Protein AF-A0A2E7WSJ0-F1 (afdb_monomer_lite)

Radius of gyration: 13.81 Å; chains: 1; bounding box: 37×21×32 Å

Foldseek 3Di:
DPLVVVVVVLVVVVVVCVVVVHDDDDDDLDLVSCLVRPQKDFDDDPNDTPDIDHSVCLVPDPVNVCRSVDPPD

Sequence (73 aa):
MSDHESINMIDQVRSMAKLIGAGVVVIDHDLNFITGICDRVYVLDQGRVIAVGTPAEIAANPAVQAAYLGTAG

Structure (mmCIF, N/CA/C/O backbone):
data_AF-A0A2E7WSJ0-F1
#
_entry.id   AF-A0A2E7WSJ0-F1
#
loop_
_atom_site.group_PDB
_atom_site.id
_atom_site.type_symbol
_atom_site.label_atom_id
_atom_site.label_alt_id
_atom_site.label_comp_id
_atom_site.label_asym_id
_atom_site.label_entity_id
_atom_site.label_seq_id
_atom_site.pdbx_PDB_ins_code
_atom_site.Cartn_x
_atom_site.Cartn_y
_atom_site.Cartn_z
_atom_site.occupancy
_atom_site.B_iso_or_equiv
_atom_site.auth_seq_id
_atom_site.auth_comp_id
_atom_site.auth_asym_id
_atom_site.auth_atom_id
_atom_site.pdbx_PDB_model_num
ATOM 1 N N . MET A 1 1 ? 15.854 5.169 11.061 1.00 50.12 1 MET A N 1
ATOM 2 C CA . MET A 1 1 ? 14.945 5.070 12.226 1.00 50.12 1 MET A CA 1
ATOM 3 C C . MET A 1 1 ? 14.801 3.595 12.538 1.00 50.12 1 MET A C 1
ATOM 5 O O . MET A 1 1 ? 14.955 2.811 11.614 1.00 50.12 1 MET A O 1
ATOM 9 N N . SER A 1 2 ? 14.622 3.196 13.794 1.00 56.50 2 SER A N 1
ATOM 10 C CA . SER A 1 2 ? 14.427 1.770 14.082 1.00 56.50 2 SER A CA 1
ATOM 11 C C . SER A 1 2 ? 13.053 1.360 13.546 1.00 56.50 2 SER A C 1
ATOM 13 O O . SER A 1 2 ? 12.078 2.038 13.868 1.00 56.50 2 SER A O 1
ATOM 15 N N . ASP A 1 3 ? 12.958 0.297 12.744 1.00 62.94 3 ASP A N 1
ATOM 16 C CA . ASP A 1 3 ? 11.721 -0.121 12.052 1.00 62.94 3 ASP A CA 1
ATOM 17 C C . ASP A 1 3 ? 10.504 -0.221 12.993 1.00 62.94 3 ASP A C 1
ATOM 19 O O . ASP A 1 3 ? 9.373 0.081 12.620 1.00 62.94 3 ASP A O 1
ATOM 23 N N . HIS A 1 4 ? 10.746 -0.562 14.262 1.00 61.09 4 HIS A N 1
ATOM 24 C CA . HIS A 1 4 ? 9.721 -0.644 15.305 1.00 61.09 4 HIS A CA 1
ATOM 25 C C . HIS A 1 4 ? 9.079 0.704 15.667 1.00 61.09 4 HIS A C 1
ATOM 27 O O . HIS A 1 4 ? 7.891 0.760 15.985 1.00 61.09 4 HIS A O 1
ATOM 33 N N . GLU A 1 5 ? 9.848 1.790 15.657 1.00 64.56 5 GLU A N 1
ATOM 34 C CA . GLU A 1 5 ? 9.353 3.117 16.036 1.00 64.56 5 GLU A CA 1
ATOM 35 C C . GLU A 1 5 ? 8.420 3.671 14.948 1.00 64.56 5 GLU A C 1
ATOM 37 O O . GLU A 1 5 ? 7.365 4.233 15.250 1.00 64.56 5 GLU A O 1
ATOM 42 N N . SER A 1 6 ? 8.755 3.399 13.681 1.00 72.75 6 SER A N 1
ATOM 43 C CA . SER A 1 6 ? 7.940 3.748 12.514 1.00 72.75 6 SER A CA 1
ATOM 44 C C . SER A 1 6 ? 6.582 3.030 12.514 1.00 72.75 6 SER A C 1
ATOM 46 O O . SER A 1 6 ? 5.562 3.650 12.210 1.00 72.75 6 SER A O 1
ATOM 48 N N . ILE A 1 7 ? 6.538 1.747 12.898 1.00 73.88 7 ILE A N 1
ATOM 49 C CA . ILE A 1 7 ? 5.294 0.952 12.934 1.00 73.88 7 ILE A CA 1
ATOM 50 C C . ILE A 1 7 ? 4.325 1.480 14.000 1.00 73.88 7 ILE A C 1
ATOM 52 O O . ILE A 1 7 ? 3.157 1.730 13.703 1.00 73.88 7 ILE A O 1
ATOM 56 N N . ASN A 1 8 ? 4.813 1.730 15.221 1.00 82.69 8 ASN A N 1
ATOM 57 C CA . ASN A 1 8 ? 3.973 2.225 16.319 1.00 82.69 8 ASN A CA 1
ATOM 58 C C . ASN A 1 8 ? 3.332 3.583 15.998 1.00 82.69 8 ASN A C 1
ATOM 60 O O . ASN A 1 8 ? 2.164 3.823 16.317 1.00 82.69 8 ASN A O 1
ATOM 64 N N . MET A 1 9 ? 4.090 4.472 15.350 1.00 83.12 9 MET A N 1
ATOM 65 C CA . MET A 1 9 ? 3.580 5.768 14.909 1.00 83.12 9 MET A CA 1
ATOM 66 C C . MET A 1 9 ? 2.429 5.601 13.909 1.00 83.12 9 MET A C 1
ATOM 68 O O . MET A 1 9 ? 1.411 6.290 14.010 1.00 83.12 9 MET A O 1
ATOM 72 N N . ILE A 1 10 ? 2.546 4.667 12.967 1.00 81.75 10 ILE A N 1
ATOM 73 C CA . ILE A 1 10 ? 1.496 4.439 11.971 1.00 81.75 10 ILE A CA 1
ATOM 74 C C . ILE A 1 10 ? 0.256 3.796 12.560 1.00 81.75 10 ILE A C 1
ATOM 76 O O . ILE A 1 10 ? -0.847 4.195 12.187 1.00 81.75 10 ILE A O 1
ATOM 80 N N . ASP A 1 11 ? 0.396 2.869 13.502 1.00 85.12 11 ASP A N 1
ATOM 81 C CA . ASP A 1 11 ? -0.767 2.289 14.171 1.00 85.12 11 ASP A CA 1
ATOM 82 C C . ASP A 1 11 ? -1.574 3.353 14.926 1.00 85.12 11 ASP A C 1
ATOM 84 O O . ASP A 1 11 ? -2.812 3.340 14.890 1.00 85.12 11 ASP A O 1
ATOM 88 N N . GLN A 1 12 ? -0.903 4.344 15.524 1.00 88.12 12 GLN A N 1
ATOM 89 C CA . GLN A 1 12 ? -1.578 5.509 16.101 1.00 88.12 12 GLN A CA 1
ATOM 90 C C . GLN A 1 12 ? -2.284 6.357 15.038 1.00 88.12 12 GLN A C 1
ATOM 92 O O . GLN A 1 12 ? -3.454 6.708 15.218 1.00 88.12 12 GLN A O 1
ATOM 97 N N . VAL A 1 13 ? -1.620 6.653 13.915 1.00 87.31 13 VAL A N 1
ATOM 98 C CA . VAL A 1 13 ? -2.215 7.432 12.815 1.00 87.31 13 VAL A CA 1
ATOM 99 C C . VAL A 1 13 ? -3.437 6.717 12.231 1.00 87.31 13 VAL A C 1
ATOM 101 O O . VAL A 1 13 ? -4.483 7.345 12.060 1.00 87.31 13 VAL A O 1
ATOM 104 N N . ARG A 1 14 ? -3.361 5.402 11.987 1.00 86.06 14 ARG A N 1
ATOM 105 C CA . ARG A 1 14 ? -4.489 4.591 11.491 1.00 86.06 14 ARG A CA 1
ATOM 106 C C . ARG A 1 14 ? -5.639 4.552 12.487 1.00 86.06 14 ARG A C 1
ATOM 108 O O . ARG A 1 14 ? -6.798 4.665 12.084 1.00 86.06 14 ARG A O 1
ATOM 115 N N . SER A 1 15 ? -5.334 4.407 13.775 1.00 89.75 15 SER A N 1
ATOM 116 C CA . SER A 1 15 ? -6.349 4.413 14.833 1.00 89.75 15 SER A CA 1
ATOM 117 C C . SER A 1 15 ? -7.087 5.749 14.875 1.00 89.75 15 SER A C 1
ATOM 119 O O . SER A 1 15 ? -8.317 5.771 14.877 1.00 89.75 15 SER A O 1
ATOM 121 N N . MET A 1 16 ? -6.356 6.865 14.811 1.00 91.12 16 MET A N 1
ATOM 122 C CA . MET A 1 16 ? -6.952 8.200 14.770 1.00 91.12 16 MET A CA 1
ATOM 123 C C . MET A 1 16 ? -7.779 8.417 13.498 1.00 91.12 16 MET A C 1
ATOM 125 O O . MET A 1 16 ? -8.914 8.880 13.576 1.00 91.12 16 MET A O 1
ATOM 129 N N . ALA A 1 17 ? -7.249 8.025 12.337 1.00 89.75 17 ALA A N 1
ATOM 130 C CA . ALA A 1 17 ? -7.945 8.133 11.059 1.00 89.75 17 ALA A CA 1
ATOM 131 C C . ALA A 1 17 ? -9.272 7.359 11.063 1.00 89.75 17 ALA A C 1
ATOM 133 O O . ALA A 1 17 ? -10.285 7.883 10.602 1.00 89.75 17 ALA A O 1
ATOM 134 N N . LYS A 1 18 ? -9.305 6.162 11.670 1.00 89.38 18 LYS A N 1
ATOM 135 C CA . LYS A 1 18 ? -10.549 5.403 11.883 1.00 89.38 18 LYS A CA 1
ATOM 136 C C . LYS A 1 18 ? -11.546 6.142 12.773 1.00 89.38 18 LYS A C 1
ATOM 138 O O . LYS A 1 18 ? -12.730 6.139 12.453 1.00 89.38 18 LYS A O 1
ATOM 143 N N . LEU A 1 19 ? -11.090 6.769 13.859 1.00 93.50 19 LEU A N 1
ATOM 144 C CA . LEU A 1 19 ? -11.969 7.503 14.780 1.00 93.50 19 LEU A CA 1
ATOM 145 C C . LEU A 1 19 ? -12.655 8.701 14.110 1.00 93.50 19 LEU A C 1
ATOM 147 O O . LEU A 1 19 ? -13.804 8.994 14.426 1.00 93.50 19 LEU A O 1
ATOM 151 N N . ILE A 1 20 ? -11.969 9.373 13.183 1.00 93.56 20 ILE A N 1
ATOM 152 C CA . ILE A 1 20 ? -12.487 10.570 12.497 1.00 93.56 20 ILE A CA 1
ATOM 153 C C . ILE A 1 20 ? -13.064 10.282 11.101 1.00 93.56 20 ILE A C 1
ATOM 155 O O . ILE A 1 20 ? -13.543 11.201 10.442 1.00 93.56 20 ILE A O 1
ATOM 159 N N . GLY A 1 21 ? -13.010 9.030 10.633 1.00 93.12 21 GLY A N 1
ATOM 160 C CA . GLY A 1 21 ? -13.481 8.640 9.300 1.00 93.12 21 GLY A CA 1
ATOM 161 C C . GLY A 1 21 ? -12.629 9.183 8.145 1.00 93.12 21 GLY A C 1
ATOM 162 O O . GLY A 1 21 ? -13.166 9.484 7.081 1.00 93.12 21 GLY A O 1
ATOM 163 N N . ALA A 1 22 ? -11.317 9.328 8.342 1.00 92.31 22 ALA A N 1
ATOM 164 C CA . ALA A 1 22 ? -10.384 9.827 7.332 1.00 92.31 22 ALA A CA 1
ATOM 165 C C . ALA A 1 22 ? -9.603 8.698 6.638 1.00 92.31 22 ALA A C 1
ATOM 167 O O . ALA A 1 22 ? -9.323 7.652 7.223 1.00 92.31 22 ALA A O 1
ATOM 168 N N . GLY A 1 23 ? -9.203 8.943 5.388 1.00 89.88 23 GLY A N 1
ATOM 169 C CA . GLY A 1 23 ? -8.214 8.126 4.684 1.00 89.88 23 GLY A CA 1
ATOM 170 C C . GLY A 1 23 ? -6.785 8.561 5.017 1.00 89.88 23 GLY A C 1
ATOM 171 O O . GLY A 1 23 ? -6.537 9.738 5.272 1.00 89.88 23 GLY A O 1
ATOM 172 N N . VAL A 1 24 ? -5.842 7.618 4.981 1.00 88.88 24 VAL A N 1
ATOM 173 C CA . VAL A 1 24 ? -4.407 7.880 5.175 1.00 88.88 24 VAL A CA 1
ATOM 174 C C . VAL A 1 24 ? -3.673 7.582 3.874 1.00 88.88 24 VAL A C 1
ATOM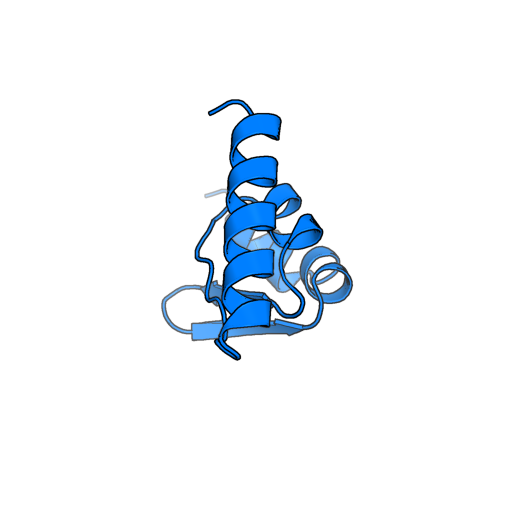 176 O O . VAL A 1 24 ? -3.855 6.515 3.291 1.00 88.88 24 VAL A O 1
ATOM 179 N N . VAL A 1 25 ? -2.836 8.519 3.431 1.00 90.44 25 VAL A N 1
ATOM 180 C CA . VAL A 1 25 ? -1.917 8.324 2.305 1.00 90.44 25 VAL A CA 1
ATOM 181 C C . VAL A 1 25 ? -0.500 8.325 2.855 1.00 90.44 25 VAL A C 1
ATOM 183 O O . VAL A 1 25 ? -0.093 9.281 3.513 1.00 90.44 25 VAL A O 1
ATOM 186 N N . VAL A 1 26 ? 0.233 7.247 2.589 1.00 87.56 26 VAL A N 1
ATOM 187 C CA . VAL A 1 26 ? 1.636 7.081 2.982 1.00 87.56 26 VAL A CA 1
ATOM 188 C C . VAL A 1 26 ? 2.478 7.020 1.716 1.00 87.56 26 VAL A C 1
ATOM 190 O O . VAL A 1 26 ? 2.098 6.358 0.750 1.00 87.56 26 VAL A O 1
ATOM 193 N N . ILE A 1 27 ? 3.602 7.732 1.719 1.00 89.00 27 ILE A N 1
ATOM 194 C CA . ILE A 1 27 ? 4.575 7.733 0.629 1.00 89.00 27 ILE A CA 1
ATOM 195 C C . ILE A 1 27 ? 5.892 7.255 1.223 1.00 89.00 27 ILE A C 1
ATOM 197 O O . ILE A 1 27 ? 6.468 7.946 2.059 1.00 89.00 27 ILE A O 1
ATOM 201 N N . ASP A 1 28 ? 6.339 6.079 0.793 1.00 85.38 28 ASP A N 1
ATOM 202 C CA . ASP A 1 28 ? 7.621 5.505 1.185 1.00 85.38 28 ASP A CA 1
ATOM 203 C C . ASP A 1 28 ? 8.202 4.661 0.040 1.00 85.38 28 ASP A C 1
ATOM 205 O O . ASP A 1 28 ? 7.504 4.294 -0.910 1.00 85.38 28 ASP A O 1
ATOM 209 N N . HIS A 1 29 ? 9.492 4.383 0.149 1.00 83.88 29 HIS A N 1
ATOM 210 C CA . HIS A 1 29 ? 10.286 3.521 -0.710 1.00 83.88 29 HIS A CA 1
ATOM 211 C C . HIS A 1 29 ? 10.612 2.177 -0.043 1.00 83.88 29 HIS A C 1
ATOM 213 O O . HIS A 1 29 ? 11.243 1.347 -0.673 1.00 83.88 29 HIS A O 1
ATOM 219 N N . ASP A 1 30 ? 10.237 1.929 1.212 1.00 83.50 30 ASP A N 1
ATOM 220 C CA . ASP A 1 30 ? 10.400 0.613 1.832 1.00 83.50 30 ASP A CA 1
ATOM 221 C C . ASP A 1 30 ? 9.147 -0.256 1.623 1.00 83.50 30 ASP A C 1
ATOM 223 O O . ASP A 1 30 ? 8.084 -0.025 2.209 1.00 83.50 30 ASP A O 1
ATOM 227 N N . LEU A 1 31 ? 9.270 -1.300 0.796 1.00 78.88 31 LEU A N 1
ATOM 228 C CA . LEU A 1 31 ? 8.181 -2.252 0.565 1.00 78.88 31 LEU A CA 1
ATOM 229 C C . LEU A 1 31 ? 7.845 -3.085 1.806 1.00 78.88 31 LEU A C 1
ATOM 231 O O . LEU A 1 31 ? 6.669 -3.384 2.012 1.00 78.88 31 LEU A O 1
ATOM 235 N N . ASN A 1 32 ? 8.816 -3.442 2.650 1.00 80.25 32 ASN A N 1
ATOM 236 C CA . ASN A 1 32 ? 8.536 -4.208 3.870 1.00 80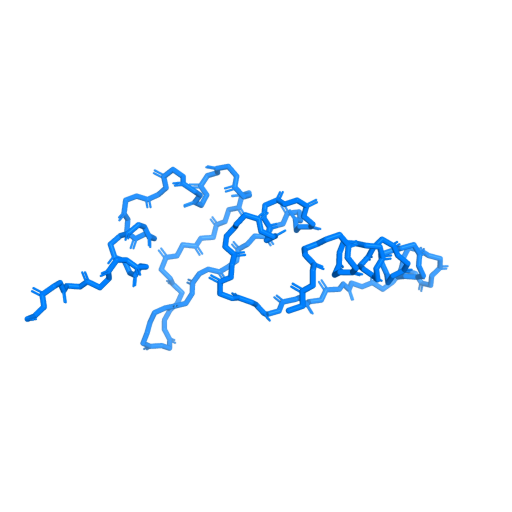.25 32 ASN A CA 1
ATOM 237 C C . ASN A 1 32 ? 7.642 -3.394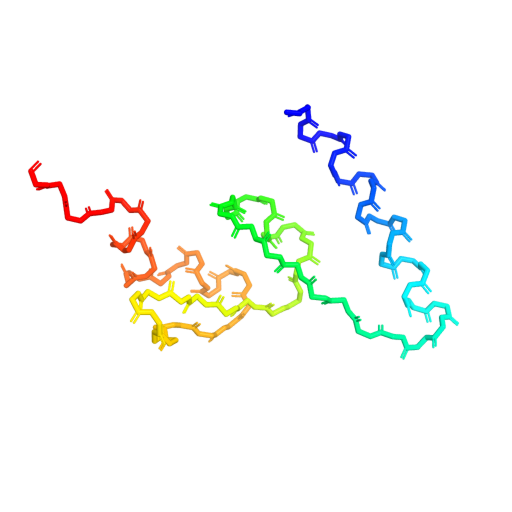 4.803 1.00 80.25 32 ASN A C 1
ATOM 239 O O . ASN A 1 32 ? 6.658 -3.903 5.337 1.00 80.25 32 ASN A O 1
ATOM 243 N N . PHE A 1 33 ? 7.925 -2.102 4.911 1.00 81.50 33 PHE A N 1
ATOM 244 C CA . PHE A 1 33 ? 7.105 -1.177 5.668 1.00 81.50 33 PHE A CA 1
ATOM 245 C C . PHE A 1 33 ? 5.705 -1.002 5.068 1.00 81.50 33 PHE A C 1
ATOM 247 O O . PHE A 1 33 ? 4.707 -1.233 5.754 1.00 81.50 33 PHE A O 1
ATOM 254 N N . ILE A 1 34 ? 5.618 -0.677 3.772 1.00 84.31 34 ILE A N 1
ATOM 255 C CA . ILE A 1 34 ? 4.349 -0.481 3.051 1.00 84.31 34 ILE A CA 1
ATOM 256 C C . ILE A 1 34 ? 3.454 -1.729 3.148 1.00 84.31 34 ILE A C 1
ATOM 258 O O . ILE A 1 34 ? 2.238 -1.607 3.321 1.00 84.31 34 ILE A O 1
ATOM 262 N N . THR A 1 35 ? 4.037 -2.932 3.090 1.00 80.00 35 THR A N 1
ATOM 263 C CA . THR A 1 35 ? 3.275 -4.189 3.177 1.00 80.00 35 THR A CA 1
ATOM 264 C C . THR A 1 35 ? 2.630 -4.441 4.532 1.00 80.00 35 THR A C 1
ATOM 266 O O . THR A 1 35 ? 1.582 -5.083 4.581 1.00 80.00 35 THR A O 1
ATOM 269 N N . GLY A 1 36 ? 3.195 -3.900 5.613 1.00 79.50 36 GLY A N 1
ATOM 270 C CA . GLY A 1 36 ? 2.627 -4.024 6.954 1.00 79.50 36 GLY A CA 1
ATOM 271 C C . GLY A 1 36 ? 1.473 -3.059 7.238 1.00 79.50 36 GLY A C 1
ATOM 272 O O . GLY A 1 36 ? 0.689 -3.298 8.156 1.00 79.50 36 GLY A O 1
ATOM 273 N N . ILE A 1 37 ? 1.354 -1.969 6.473 1.00 81.25 37 ILE A N 1
ATOM 274 C CA . ILE A 1 37 ? 0.532 -0.816 6.877 1.00 81.25 37 ILE A CA 1
ATOM 275 C C . ILE A 1 37 ? -0.537 -0.402 5.864 1.00 81.25 37 ILE A C 1
ATOM 277 O O . ILE A 1 37 ? -1.558 0.166 6.263 1.00 81.25 37 ILE A O 1
ATOM 281 N N . CYS A 1 38 ? -0.318 -0.650 4.571 1.00 87.31 38 CYS A N 1
ATOM 282 C CA . CYS A 1 38 ? -1.198 -0.177 3.507 1.00 87.31 38 CYS A CA 1
ATOM 283 C C . CYS A 1 38 ? -2.206 -1.250 3.095 1.00 87.31 38 CYS A C 1
ATOM 285 O O . CYS A 1 38 ? -1.849 -2.393 2.830 1.00 87.31 38 CYS A O 1
ATOM 287 N N . ASP A 1 39 ? -3.468 -0.851 2.935 1.00 89.38 39 ASP A N 1
ATOM 288 C CA . ASP A 1 39 ? -4.511 -1.733 2.394 1.00 89.38 39 ASP A CA 1
ATOM 289 C C . ASP A 1 39 ? -4.425 -1.832 0.854 1.00 89.38 39 ASP A C 1
ATOM 291 O O . ASP A 1 39 ? -4.768 -2.849 0.251 1.00 89.38 39 ASP A O 1
ATOM 295 N N . ARG A 1 40 ? -3.935 -0.766 0.207 1.00 92.69 40 ARG A N 1
ATOM 296 C CA . ARG A 1 40 ? -3.726 -0.663 -1.241 1.00 92.69 40 ARG A CA 1
ATOM 297 C C . ARG A 1 40 ? -2.475 0.153 -1.526 1.00 92.69 40 ARG A C 1
ATOM 299 O O . ARG A 1 40 ? -2.219 1.147 -0.852 1.00 92.69 40 ARG A O 1
ATOM 306 N N . VAL A 1 41 ? -1.735 -0.243 -2.551 1.00 93.50 41 VAL A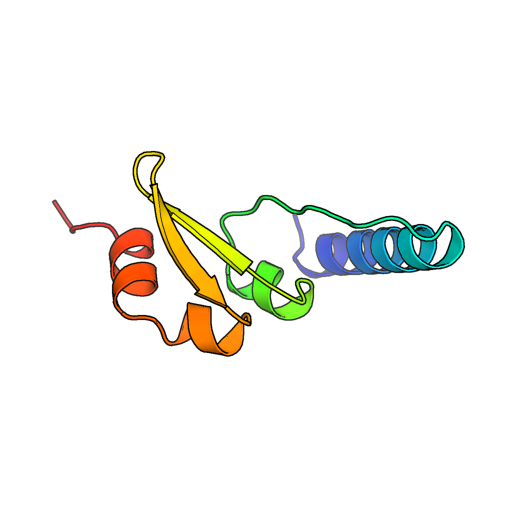 N 1
ATOM 307 C CA . VAL A 1 41 ? -0.454 0.354 -2.920 1.00 93.50 41 VAL A CA 1
ATOM 308 C C . VAL A 1 41 ? -0.492 0.779 -4.384 1.00 93.50 41 VAL A C 1
ATOM 310 O O . VAL A 1 41 ? -0.982 0.046 -5.246 1.00 93.50 41 VAL A O 1
ATOM 313 N N . TYR A 1 42 ? 0.021 1.978 -4.645 1.00 93.56 42 TYR A N 1
ATOM 314 C CA . TYR A 1 42 ? 0.242 2.526 -5.979 1.00 93.56 42 TYR A CA 1
ATOM 315 C C . TYR A 1 42 ? 1.745 2.667 -6.176 1.00 93.56 42 TYR A C 1
ATOM 317 O O . TYR A 1 42 ? 2.406 3.331 -5.381 1.00 93.56 42 TYR A O 1
ATOM 325 N N . VAL A 1 43 ? 2.278 2.055 -7.230 1.00 92.31 43 VAL A N 1
ATOM 326 C CA . VAL A 1 43 ? 3.697 2.168 -7.575 1.00 92.31 43 VAL A CA 1
ATOM 327 C C . VAL A 1 43 ? 3.836 3.109 -8.755 1.00 92.31 43 VAL A C 1
ATOM 329 O O . VAL A 1 43 ? 3.200 2.908 -9.794 1.00 92.31 43 VAL A O 1
ATOM 332 N N . LEU A 1 44 ? 4.653 4.142 -8.575 1.00 92.06 44 LEU A N 1
ATOM 333 C CA . LEU A 1 44 ? 4.954 5.130 -9.596 1.00 92.06 44 LEU A CA 1
ATOM 334 C C . LEU A 1 44 ? 6.402 4.965 -10.054 1.00 92.06 44 LEU A C 1
ATOM 336 O O . LEU A 1 44 ? 7.302 4.890 -9.225 1.00 92.06 44 LEU A O 1
ATOM 340 N N . ASP A 1 45 ? 6.607 4.981 -11.367 1.00 88.88 45 ASP A N 1
ATOM 341 C CA . ASP A 1 45 ? 7.917 5.091 -12.004 1.00 88.88 45 ASP A CA 1
ATOM 342 C C . ASP A 1 45 ? 7.858 6.180 -13.083 1.00 88.88 45 ASP A C 1
ATOM 344 O O . ASP A 1 45 ? 6.909 6.246 -13.869 1.00 88.88 45 ASP A O 1
ATOM 348 N N . GLN A 1 46 ? 8.828 7.097 -13.072 1.00 89.19 46 GLN A N 1
ATOM 349 C CA . GLN A 1 46 ? 8.913 8.244 -13.994 1.00 89.19 46 GLN A CA 1
ATOM 350 C C . GLN A 1 46 ? 7.588 9.016 -14.176 1.00 89.19 46 GLN A C 1
ATOM 352 O O . GLN A 1 46 ? 7.183 9.374 -15.284 1.00 89.19 46 GLN A O 1
ATOM 357 N N . GLY A 1 47 ? 6.879 9.260 -13.070 1.00 90.81 47 GLY A N 1
ATOM 358 C CA . GLY A 1 47 ? 5.606 9.990 -13.073 1.00 90.81 47 GLY A CA 1
ATOM 359 C C . GLY A 1 47 ? 4.418 9.206 -13.642 1.00 90.81 47 GLY A C 1
ATOM 360 O O . GLY A 1 47 ? 3.348 9.784 -13.840 1.00 90.81 47 GLY A O 1
ATOM 361 N N . ARG A 1 48 ? 4.570 7.904 -13.902 1.00 92.38 48 ARG A N 1
ATOM 362 C CA . ARG A 1 48 ? 3.499 7.015 -14.367 1.00 92.38 48 ARG A CA 1
ATOM 363 C C . ARG A 1 48 ? 3.228 5.933 -13.338 1.00 92.38 48 ARG A C 1
ATOM 365 O O . ARG A 1 48 ? 4.147 5.366 -12.762 1.00 92.38 48 ARG A O 1
ATOM 372 N N . VAL A 1 49 ? 1.954 5.618 -13.132 1.00 94.44 49 VAL A N 1
ATOM 373 C CA . VAL A 1 49 ? 1.564 4.471 -12.308 1.00 94.44 49 VAL A CA 1
ATOM 374 C C . VAL A 1 49 ? 1.852 3.198 -13.096 1.00 94.44 49 VAL A C 1
ATOM 376 O O . VAL A 1 49 ? 1.278 2.996 -14.165 1.00 94.44 49 VAL A O 1
ATOM 379 N N . ILE A 1 50 ? 2.733 2.353 -12.567 1.00 93.62 50 ILE A N 1
ATOM 380 C CA . ILE A 1 50 ? 3.132 1.087 -13.198 1.00 93.62 50 ILE A CA 1
ATOM 381 C C . ILE A 1 50 ? 2.422 -0.126 -12.595 1.00 93.62 50 ILE A C 1
ATOM 383 O O . ILE A 1 50 ? 2.291 -1.152 -13.258 1.00 93.62 50 ILE A O 1
ATOM 387 N N . ALA A 1 51 ? 1.936 -0.019 -11.356 1.00 94.06 51 ALA A N 1
ATOM 388 C CA . ALA A 1 51 ? 1.189 -1.081 -10.695 1.00 94.06 51 ALA A CA 1
ATOM 389 C C . ALA A 1 51 ? 0.253 -0.520 -9.618 1.00 94.06 51 ALA A C 1
ATOM 391 O O . ALA A 1 51 ? 0.567 0.472 -8.956 1.00 94.06 51 ALA A O 1
ATOM 392 N N . VAL A 1 52 ? -0.892 -1.181 -9.435 1.00 95.25 52 VAL A N 1
ATOM 393 C CA . VAL A 1 52 ? -1.852 -0.899 -8.363 1.00 95.25 52 V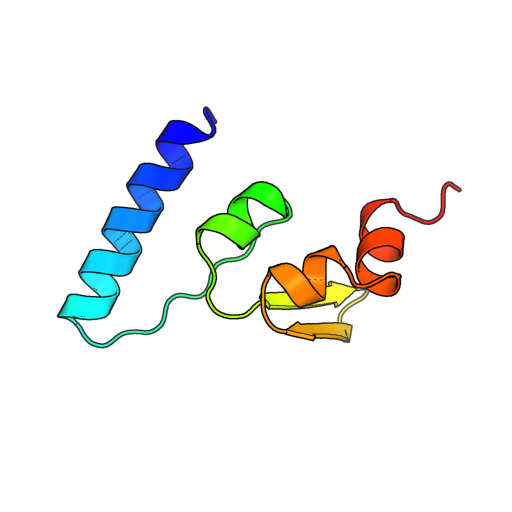AL A CA 1
ATOM 394 C C . VAL A 1 52 ? -2.407 -2.217 -7.850 1.00 95.25 52 VAL A C 1
ATOM 396 O O . VAL A 1 52 ? -2.896 -3.015 -8.646 1.00 95.25 52 VAL A O 1
ATOM 399 N N . GLY A 1 53 ? -2.392 -2.423 -6.538 1.00 94.12 53 GLY A N 1
ATOM 400 C CA . GLY A 1 53 ? -2.912 -3.653 -5.946 1.00 94.12 53 GLY A CA 1
ATOM 401 C C . GLY A 1 53 ? -2.786 -3.685 -4.433 1.00 94.12 53 GLY A C 1
ATOM 402 O O . GLY A 1 53 ? -2.444 -2.685 -3.796 1.00 94.12 53 GLY A O 1
ATOM 403 N N . THR A 1 54 ? -3.077 -4.844 -3.862 1.00 93.88 54 THR A N 1
ATOM 404 C CA . THR A 1 54 ? -2.715 -5.181 -2.484 1.00 93.88 54 THR A CA 1
ATOM 405 C C . THR A 1 54 ? -1.192 -5.252 -2.344 1.00 93.88 54 THR A C 1
ATOM 407 O O . THR A 1 54 ? -0.484 -5.449 -3.339 1.00 93.88 54 THR A O 1
ATOM 410 N N . PRO A 1 55 ? -0.646 -5.146 -1.124 1.00 90.69 55 PRO A N 1
ATOM 411 C CA . PRO A 1 55 ? 0.796 -5.252 -0.950 1.00 90.69 55 PRO A CA 1
ATOM 412 C C . PRO A 1 55 ? 1.387 -6.582 -1.434 1.00 90.69 55 PRO A C 1
ATOM 414 O O . PRO A 1 55 ? 2.480 -6.592 -1.992 1.00 90.69 55 PRO A O 1
ATOM 417 N N . ALA A 1 56 ? 0.648 -7.688 -1.294 1.00 90.06 56 ALA A N 1
ATOM 418 C CA . ALA A 1 56 ? 1.070 -8.997 -1.788 1.00 90.06 56 ALA A CA 1
ATOM 419 C C . ALA A 1 56 ? 1.172 -9.033 -3.324 1.00 90.06 56 ALA A C 1
ATOM 421 O O . ALA A 1 56 ? 2.155 -9.532 -3.869 1.00 90.06 56 ALA A O 1
ATOM 422 N N . GLU A 1 57 ? 0.190 -8.460 -4.028 1.00 93.25 57 GLU A N 1
ATOM 423 C CA . GLU A 1 57 ? 0.210 -8.359 -5.493 1.00 93.25 57 GLU A CA 1
ATOM 424 C C . GLU A 1 57 ? 1.344 -7.453 -5.983 1.00 93.25 57 GLU A C 1
ATOM 426 O O . GLU A 1 57 ? 2.001 -7.773 -6.971 1.00 93.25 57 GLU A O 1
ATOM 431 N N . ILE A 1 58 ? 1.598 -6.340 -5.286 1.00 92.38 58 ILE A N 1
ATOM 432 C CA . ILE A 1 58 ? 2.687 -5.415 -5.618 1.00 92.38 58 ILE A CA 1
ATOM 433 C C . ILE A 1 58 ? 4.057 -6.057 -5.398 1.00 92.38 58 ILE A C 1
ATOM 435 O O . ILE A 1 58 ? 4.908 -5.965 -6.281 1.00 92.38 58 ILE A O 1
ATOM 439 N N . ALA A 1 59 ? 4.267 -6.746 -4.275 1.00 87.06 59 ALA A N 1
ATOM 440 C CA . ALA A 1 59 ? 5.528 -7.430 -3.987 1.00 87.06 59 ALA A CA 1
ATOM 441 C C . ALA A 1 59 ? 5.839 -8.542 -5.007 1.00 87.06 59 ALA A C 1
ATOM 443 O O . ALA A 1 59 ? 6.998 -8.764 -5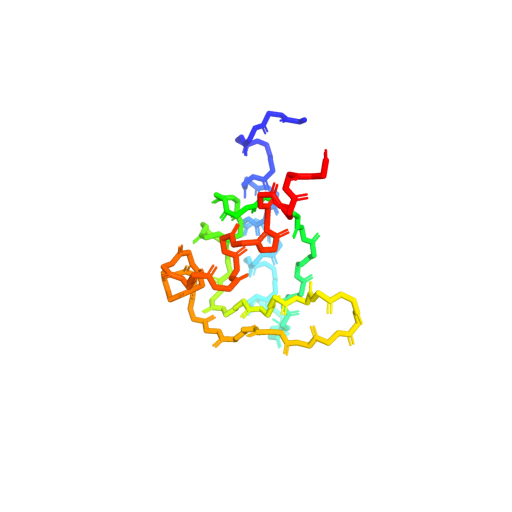.367 1.00 87.06 59 ALA A O 1
ATOM 444 N N . ALA A 1 60 ? 4.801 -9.217 -5.511 1.00 89.88 60 ALA A N 1
ATOM 445 C CA . ALA A 1 60 ? 4.922 -10.242 -6.543 1.00 89.88 60 ALA A CA 1
ATOM 446 C C . ALA A 1 60 ? 5.028 -9.676 -7.973 1.00 89.88 60 ALA A C 1
ATOM 448 O O . ALA A 1 60 ? 5.246 -10.446 -8.909 1.00 89.88 60 ALA A O 1
ATOM 449 N N . ASN A 1 61 ? 4.859 -8.365 -8.176 1.00 90.75 61 ASN A N 1
ATOM 450 C CA . ASN A 1 61 ? 4.810 -7.773 -9.509 1.00 90.75 61 ASN A CA 1
ATOM 451 C C . ASN A 1 61 ? 6.229 -7.608 -10.102 1.00 90.75 61 ASN A C 1
ATOM 453 O O . ASN A 1 61 ? 7.019 -6.817 -9.578 1.00 90.75 61 ASN A O 1
ATOM 457 N N . PRO A 1 62 ? 6.553 -8.263 -11.235 1.00 90.19 62 PRO A N 1
ATOM 458 C CA . PRO A 1 62 ? 7.886 -8.182 -11.838 1.00 90.19 62 PRO A CA 1
ATOM 459 C C . PRO A 1 62 ? 8.298 -6.767 -12.264 1.00 90.19 62 PRO A C 1
ATOM 461 O O . PRO A 1 62 ? 9.472 -6.418 -12.176 1.00 90.19 62 PRO A O 1
ATOM 464 N N . ALA A 1 63 ? 7.351 -5.929 -12.702 1.00 88.81 63 ALA A N 1
ATOM 465 C CA . ALA A 1 63 ? 7.637 -4.545 -13.086 1.00 88.81 63 ALA A CA 1
ATOM 466 C C . ALA A 1 63 ? 8.003 -3.684 -11.868 1.00 88.81 63 ALA A C 1
ATOM 468 O O . ALA A 1 63 ? 8.866 -2.815 -11.963 1.00 88.81 63 ALA A O 1
ATOM 469 N N . VAL A 1 64 ? 7.390 -3.958 -10.711 1.00 89.06 64 VAL A N 1
ATOM 470 C CA . VAL A 1 64 ? 7.728 -3.298 -9.441 1.00 89.06 64 VAL A CA 1
ATOM 471 C C . VAL A 1 64 ? 9.121 -3.717 -8.985 1.00 89.06 64 VAL A C 1
ATOM 473 O O . VAL A 1 64 ? 9.928 -2.859 -8.643 1.00 89.06 64 VAL A O 1
ATOM 476 N N . GLN A 1 65 ? 9.435 -5.013 -9.043 1.00 88.19 65 GLN A N 1
ATOM 477 C CA . GLN A 1 65 ? 10.769 -5.526 -8.713 1.00 88.19 65 GLN A CA 1
ATOM 478 C C . GLN A 1 65 ? 11.853 -4.908 -9.608 1.00 88.19 65 GLN A C 1
ATOM 480 O O . GLN A 1 65 ? 12.890 -4.478 -9.108 1.00 88.19 65 GLN A O 1
ATOM 485 N N . ALA A 1 66 ? 11.595 -4.803 -10.916 1.00 86.94 66 ALA A N 1
ATOM 486 C CA . ALA A 1 66 ? 12.509 -4.171 -11.865 1.00 86.94 66 ALA A CA 1
ATOM 487 C C . ALA A 1 66 ? 12.706 -2.669 -11.590 1.00 86.94 66 ALA A C 1
ATOM 489 O O . ALA A 1 66 ? 13.835 -2.184 -11.638 1.00 86.94 66 ALA A O 1
ATOM 490 N N . ALA A 1 67 ? 11.633 -1.941 -11.260 1.00 84.44 67 ALA A N 1
ATOM 491 C CA . ALA A 1 67 ? 11.712 -0.524 -10.902 1.00 84.44 67 ALA A CA 1
ATOM 492 C C . ALA A 1 67 ? 12.512 -0.292 -9.605 1.00 84.44 67 ALA A C 1
ATOM 494 O O . ALA A 1 67 ? 13.248 0.685 -9.504 1.00 84.44 67 ALA A O 1
ATOM 495 N N . TYR A 1 68 ? 12.409 -1.209 -8.638 1.00 77.50 68 TYR A N 1
ATOM 496 C CA . TYR A 1 68 ? 13.113 -1.140 -7.354 1.00 77.50 68 TYR A CA 1
ATOM 497 C C . TYR A 1 68 ? 14.599 -1.486 -7.433 1.00 77.50 68 TYR A C 1
ATOM 499 O O . TYR A 1 68 ? 15.418 -0.862 -6.763 1.00 77.50 68 TYR A O 1
ATOM 507 N N . LEU A 1 69 ? 14.951 -2.493 -8.233 1.00 71.38 69 LEU A N 1
ATOM 508 C CA . LEU A 1 69 ? 16.344 -2.905 -8.421 1.00 71.38 69 LEU A CA 1
ATOM 509 C C . LEU A 1 69 ? 17.117 -1.927 -9.316 1.00 71.38 69 LEU A C 1
ATOM 511 O O . LEU A 1 69 ? 18.348 -1.939 -9.312 1.00 71.38 69 LEU A O 1
ATOM 515 N N . GLY A 1 70 ? 16.398 -1.081 -10.062 1.00 59.50 70 GLY A N 1
ATOM 516 C CA . GLY A 1 70 ? 16.942 -0.329 -11.178 1.00 59.50 70 GLY A CA 1
ATOM 517 C C . GLY A 1 70 ? 17.388 -1.276 -12.295 1.00 59.50 70 GLY A C 1
ATOM 518 O O . GLY A 1 70 ? 17.839 -2.401 -12.072 1.00 59.50 70 GLY A O 1
ATOM 519 N N . THR A 1 71 ? 17.327 -0.824 -13.544 1.00 47.84 71 THR A N 1
ATOM 520 C CA . THR A 1 71 ? 18.301 -1.318 -14.522 1.00 47.84 71 THR A CA 1
ATOM 521 C C . THR A 1 71 ? 19.668 -1.054 -13.910 1.00 47.84 71 THR A C 1
ATOM 523 O O . THR A 1 71 ? 20.045 0.109 -13.784 1.00 47.84 71 THR A O 1
ATOM 526 N N . ALA A 1 72 ? 20.363 -2.107 -13.476 1.00 40.72 72 ALA A N 1
ATOM 527 C CA . ALA A 1 72 ? 21.789 -2.046 -13.208 1.00 40.72 72 ALA A CA 1
ATOM 528 C C . ALA A 1 72 ? 22.444 -1.493 -14.481 1.00 40.72 72 ALA A C 1
ATOM 530 O O . ALA A 1 72 ? 22.570 -2.203 -15.478 1.00 40.72 72 ALA A O 1
ATOM 531 N N . GLY A 1 73 ? 22.692 -0.186 -14.479 1.00 38.16 73 GLY A N 1
ATOM 532 C CA . GLY A 1 73 ? 23.487 0.510 -15.477 1.00 38.16 73 GLY A CA 1
ATOM 533 C C . GLY A 1 73 ? 24.950 0.406 -15.108 1.00 38.16 73 GLY A C 1
ATOM 534 O O . GLY A 1 73 ? 25.244 0.494 -13.894 1.00 38.16 73 GLY A O 1
#

Secondary structure (DSSP, 8-state):
--HHHHHHHHHHHHHHHHHHT-------S-HHHHHHH-SSEEEEETTEEEEEE-HHHHHT-HHHHHHHH----

pLDDT: mean 83.52, std 12.8, range [38.16, 95.25]